Protein AF-A0A8H3BJ25-F1 (afdb_monomer)

InterPro domains:
  IPR051927 Zinc Chaperone and cDPG Synthetase [PTHR43603] (1-115)

Solvent-accessible surface area (backbone atoms only — not comparable to full-atom values): 9591 Å² total; per-residue (Å²): 71,80,51,74,58,92,91,46,74,48,78,50,86,65,81,78,57,63,76,81,47,67,69,76,74,41,73,86,60,40,63,70,57,50,52,54,56,60,68,67,38,51,83,95,69,29,54,75,76,82,86,86,84,88,85,78,60,73,101,53,80,70,56,65,76,58,52,51,60,54,54,59,70,75,50,73,49,75,67,56,44,53,53,51,49,55,53,74,70,36,85,88,47,58,72,67,62,38,48,56,51,48,53,68,72,63,67,83,82,68,78,80,79,76,42,90,91,65,57,57,76,87,63,73,76,63,100,66,93,65,92,74,94,74,85,82,79,88,87,84,134

Secondary structure (DSSP, 8-state):
-EEEETTEEEE-PPPPPGGGS-GGGSGGG-HHHHHHHHHT--GGGTT----------SSS---HHHHHHHHGGGSPPHHHHHHHHHHHT-TTS-HHHHHHHHHHHT--SSPPP--TTS--GGGSSSS--S----PPP----

Sequence (141 aa):
EWSQAGVMFTLSGGQNWFISQPEEMWADGDVEVVKAIKRDFVGEWGDRRQEIVFIGGGEAAMSQSKVEKLLDTALLNDKEWAQWQKIMKSEKYDDDEKEDKLLDLFKDGFEDWIDPLNPPEALMDVDTLHHGHTHSEGGRH

Mean predicted aligned error: 10.87 Å

pLDDT: mean 82.2, std 18.5, range [26.03, 97.12]

Foldseek 3Di:
DWDDDDPDTDDDDDDPACVVDDLCPPPVPPPVRSVVQQVCFDPPPGNPDDDDDDDDDDPHDDDPVVVVVVVVVVDDDPVRVVVLCVLVPDPVDDPVRSVVVNCVSCVPVDDPDADPVHGDPVPPPDPPPDDDDDDDDDDDD

Structure (mmCIF, N/CA/C/O backbone):
data_AF-A0A8H3BJ25-F1
#
_entry.id   AF-A0A8H3BJ25-F1
#
loop_
_atom_site.group_PDB
_atom_site.id
_atom_site.type_symbol
_atom_site.label_atom_id
_atom_site.label_alt_id
_atom_site.label_comp_id
_atom_site.label_asym_id
_atom_site.label_entity_id
_atom_site.label_seq_id
_atom_site.pdbx_PDB_ins_code
_atom_site.Cartn_x
_atom_site.Cartn_y
_atom_site.Cartn_z
_atom_site.occupancy
_atom_site.B_iso_or_equiv
_atom_site.auth_seq_id
_atom_site.auth_comp_id
_atom_site.auth_asym_id
_atom_site.auth_atom_id
_atom_site.pdbx_PDB_model_num
ATOM 1 N N . GLU A 1 1 ? 5.858 -4.448 8.580 1.00 84.19 1 GLU A N 1
ATOM 2 C CA . GLU A 1 1 ? 4.548 -4.686 9.213 1.00 84.19 1 GLU A CA 1
ATOM 3 C C . GLU A 1 1 ? 4.215 -3.530 10.145 1.00 84.19 1 GLU A C 1
ATOM 5 O O . GLU A 1 1 ? 5.118 -2.992 10.779 1.00 84.19 1 GLU A O 1
ATOM 10 N N . TRP A 1 2 ? 2.944 -3.146 10.225 1.00 88.50 2 TRP A N 1
ATOM 11 C CA . TRP A 1 2 ? 2.451 -2.191 11.215 1.00 88.50 2 TRP A CA 1
ATOM 12 C C . TRP A 1 2 ? 1.456 -2.896 12.136 1.00 88.50 2 TRP A C 1
ATOM 14 O O . TRP A 1 2 ? 0.530 -3.552 11.665 1.00 88.50 2 TRP A O 1
ATOM 24 N N . SER A 1 3 ? 1.644 -2.739 13.445 1.00 89.25 3 SER A N 1
ATOM 25 C CA . SER A 1 3 ? 0.695 -3.178 14.463 1.00 89.25 3 SER A CA 1
ATOM 26 C C . SER A 1 3 ? 0.580 -2.122 15.560 1.00 89.25 3 SER A C 1
ATOM 28 O O . SER A 1 3 ? 1.585 -1.595 16.044 1.00 89.25 3 SER A O 1
ATOM 30 N N . GLN A 1 4 ? -0.648 -1.790 15.953 1.00 90.44 4 GLN A N 1
ATOM 31 C CA . GLN A 1 4 ? -0.921 -0.810 17.000 1.00 90.44 4 GLN A CA 1
ATOM 32 C C . GLN A 1 4 ? -2.107 -1.246 17.862 1.00 90.44 4 GLN A C 1
ATOM 34 O O . GLN A 1 4 ? -3.171 -1.588 17.350 1.00 90.44 4 GLN A O 1
ATOM 39 N N . ALA A 1 5 ? -1.937 -1.172 19.183 1.00 89.00 5 ALA A N 1
ATOM 40 C CA . ALA A 1 5 ? -2.983 -1.433 20.167 1.00 89.00 5 ALA A CA 1
ATOM 41 C C . ALA A 1 5 ? -2.862 -0.452 21.344 1.00 89.00 5 ALA A C 1
ATOM 43 O O . ALA A 1 5 ? -1.952 -0.541 22.171 1.00 89.00 5 ALA A O 1
ATOM 44 N N . GLY A 1 6 ? -3.793 0.501 21.433 1.00 86.25 6 GLY A N 1
ATOM 45 C CA . GLY A 1 6 ? -3.707 1.584 22.414 1.00 86.25 6 GLY A CA 1
ATOM 46 C C . GLY A 1 6 ? -2.431 2.408 22.213 1.00 86.25 6 GLY A C 1
ATOM 47 O O . GLY A 1 6 ? -2.205 2.933 21.126 1.00 86.25 6 GLY A O 1
ATOM 48 N N . VAL A 1 7 ? -1.604 2.503 23.258 1.00 87.94 7 VAL A N 1
ATOM 49 C CA . VAL A 1 7 ? -0.298 3.192 23.222 1.00 87.94 7 VAL A CA 1
ATOM 50 C C . VAL A 1 7 ? 0.843 2.313 22.702 1.00 87.94 7 VAL A C 1
ATOM 52 O O . VAL A 1 7 ? 1.940 2.813 22.473 1.00 87.94 7 VAL A O 1
ATOM 55 N N . MET A 1 8 ? 0.613 1.007 22.537 1.00 91.06 8 MET A N 1
ATOM 56 C CA . MET A 1 8 ? 1.621 0.095 22.002 1.00 91.06 8 MET A CA 1
ATOM 57 C C . MET A 1 8 ? 1.636 0.224 20.481 1.00 91.06 8 MET A C 1
ATOM 59 O O . MET A 1 8 ? 0.601 0.058 19.834 1.00 91.06 8 MET A O 1
ATOM 63 N N . PHE A 1 9 ? 2.809 0.502 19.925 1.00 92.94 9 PHE A N 1
ATOM 64 C CA . PHE A 1 9 ? 3.034 0.667 18.495 1.00 92.94 9 PHE A CA 1
ATOM 65 C C . PHE A 1 9 ? 4.276 -0.120 18.089 1.00 92.94 9 PHE A C 1
ATOM 67 O O . PHE A 1 9 ? 5.306 -0.076 18.762 1.00 92.94 9 PHE A O 1
ATOM 74 N N . THR A 1 10 ? 4.180 -0.865 16.996 1.00 90.56 10 THR A N 1
ATOM 75 C CA . THR A 1 10 ? 5.305 -1.575 16.397 1.00 90.56 10 THR A CA 1
ATOM 76 C C . THR A 1 10 ? 5.269 -1.361 14.894 1.00 90.56 10 THR A C 1
ATOM 78 O O . THR A 1 10 ? 4.245 -1.583 14.245 1.00 90.56 10 THR A O 1
ATOM 81 N N . LEU A 1 11 ? 6.407 -0.930 14.357 1.00 90.62 11 LEU A N 1
ATOM 82 C CA . LEU A 1 11 ? 6.638 -0.777 12.932 1.00 90.62 11 LEU A CA 1
ATOM 83 C C . LEU A 1 11 ? 7.915 -1.529 12.570 1.00 90.62 11 LEU A C 1
ATOM 85 O O . LEU A 1 11 ? 8.968 -1.309 13.165 1.00 90.62 11 LEU A O 1
ATOM 89 N N . SER A 1 12 ? 7.807 -2.422 11.599 1.00 87.44 12 SER A N 1
ATOM 90 C CA . SER A 1 12 ? 8.930 -3.141 11.007 1.00 87.44 12 SER A CA 1
ATOM 91 C C . SER A 1 12 ? 8.936 -2.938 9.495 1.00 87.44 12 SER A C 1
ATOM 93 O O . SER A 1 12 ? 7.882 -2.762 8.877 1.00 87.44 12 SER A O 1
ATOM 95 N N . GLY A 1 13 ? 10.113 -2.988 8.874 1.00 82.50 13 GLY A N 1
ATOM 96 C CA . GLY A 1 13 ? 10.209 -3.088 7.418 1.00 82.50 13 GLY A CA 1
ATOM 97 C C . GLY A 1 13 ? 9.634 -4.425 6.947 1.00 82.50 13 GLY A C 1
ATOM 98 O O . GLY A 1 13 ? 9.932 -5.466 7.531 1.00 82.50 13 GLY A O 1
ATOM 99 N N . GLY A 1 14 ? 8.763 -4.395 5.937 1.00 80.88 14 GLY A N 1
ATOM 100 C CA . GLY A 1 14 ? 8.381 -5.602 5.200 1.00 80.88 14 GLY A CA 1
ATOM 101 C C . GLY A 1 14 ? 9.451 -5.987 4.175 1.00 80.88 14 GLY A C 1
ATOM 102 O O . GLY A 1 14 ? 10.398 -5.235 3.953 1.00 80.88 14 GLY A O 1
ATOM 103 N N . GLN A 1 15 ? 9.293 -7.146 3.535 1.00 82.94 15 GLN A N 1
ATOM 104 C CA . GLN A 1 15 ? 10.048 -7.445 2.316 1.00 82.94 15 GLN A CA 1
ATOM 105 C C . GLN A 1 15 ? 9.594 -6.516 1.181 1.00 82.94 15 GLN A C 1
ATOM 107 O O . GLN A 1 15 ? 8.449 -6.059 1.169 1.00 82.94 15 GLN A O 1
ATOM 112 N N . ASN A 1 16 ? 10.486 -6.262 0.222 1.00 87.62 16 ASN A N 1
ATOM 113 C CA . ASN A 1 16 ? 10.103 -5.622 -1.034 1.00 87.62 16 ASN A CA 1
ATOM 114 C C . ASN A 1 16 ? 9.027 -6.458 -1.737 1.00 87.62 16 ASN A C 1
ATOM 116 O O . ASN A 1 16 ? 9.026 -7.686 -1.636 1.00 87.62 16 ASN A O 1
ATOM 120 N N . TRP A 1 17 ? 8.150 -5.789 -2.485 1.00 90.94 17 TRP A N 1
ATOM 121 C CA . TRP A 1 17 ? 7.218 -6.465 -3.384 1.00 90.94 17 TRP A CA 1
ATOM 122 C C . TRP A 1 17 ? 7.989 -7.338 -4.376 1.00 90.94 17 TRP A C 1
ATOM 124 O O . TRP A 1 17 ? 8.955 -6.877 -4.985 1.00 90.94 17 TRP A O 1
ATOM 134 N N . PHE A 1 18 ? 7.551 -8.577 -4.579 1.00 93.31 18 PHE A N 1
ATOM 135 C CA . PHE A 1 18 ? 8.185 -9.499 -5.517 1.00 93.31 18 PHE A CA 1
ATOM 136 C C . PHE A 1 18 ? 8.231 -8.898 -6.918 1.00 93.31 18 PHE A C 1
ATOM 138 O O . PHE A 1 18 ? 9.277 -8.924 -7.559 1.00 93.31 18 PHE A O 1
ATOM 145 N N . ILE A 1 19 ? 7.150 -8.253 -7.368 1.00 92.56 19 ILE A N 1
ATOM 146 C CA . ILE A 1 19 ? 7.109 -7.646 -8.705 1.00 92.56 19 ILE A CA 1
ATOM 147 C C . ILE A 1 19 ? 8.112 -6.495 -8.915 1.00 92.56 19 ILE A C 1
ATOM 149 O O . ILE A 1 19 ? 8.318 -6.088 -10.055 1.00 92.56 19 ILE A O 1
ATOM 153 N N . SER A 1 20 ? 8.729 -5.945 -7.859 1.00 89.56 20 SER A N 1
ATOM 154 C CA . SER A 1 20 ? 9.796 -4.940 -8.002 1.00 89.56 20 SER A CA 1
ATOM 155 C C . SER A 1 20 ? 11.199 -5.544 -8.080 1.00 89.56 20 SER A C 1
ATOM 157 O O . SER A 1 20 ? 12.172 -4.801 -8.160 1.00 89.56 20 SER A O 1
ATOM 159 N N . GLN A 1 21 ? 11.325 -6.871 -8.034 1.00 90.75 21 GLN A N 1
ATOM 160 C CA . GLN A 1 21 ? 12.601 -7.579 -8.045 1.00 90.75 21 GLN A CA 1
ATOM 161 C C . GLN A 1 21 ? 12.652 -8.585 -9.207 1.00 90.75 21 GLN A C 1
ATOM 163 O O . GLN A 1 21 ? 11.625 -9.185 -9.532 1.00 90.75 21 GLN A O 1
ATOM 168 N N . PRO A 1 22 ? 13.833 -8.836 -9.800 1.00 89.94 22 PRO A N 1
ATOM 169 C CA . PRO A 1 22 ? 14.046 -9.958 -10.712 1.00 89.94 22 PRO A CA 1
ATOM 170 C C . PRO A 1 22 ? 13.588 -11.290 -10.098 1.00 89.94 22 PRO A C 1
ATOM 172 O O . PRO A 1 22 ? 13.856 -11.559 -8.925 1.00 89.94 22 PRO A O 1
ATOM 175 N N . GLU A 1 23 ? 12.913 -12.127 -10.890 1.00 89.44 23 GLU A N 1
ATOM 176 C CA . GLU A 1 23 ? 12.336 -13.406 -10.442 1.00 89.44 23 GLU A CA 1
ATOM 177 C C . GLU A 1 23 ? 13.403 -14.387 -9.932 1.00 89.44 23 GLU A C 1
ATOM 179 O O . GLU A 1 23 ? 13.131 -15.211 -9.063 1.00 89.44 23 GLU A O 1
ATOM 184 N N . GLU A 1 24 ? 14.642 -14.260 -10.405 1.00 88.94 24 GLU A N 1
ATOM 185 C CA . GLU A 1 24 ? 15.787 -15.059 -9.960 1.00 88.94 24 GLU A CA 1
ATOM 186 C C . GLU A 1 24 ? 16.136 -14.819 -8.485 1.00 88.94 24 GLU A C 1
ATOM 188 O O . GLU A 1 24 ? 16.768 -15.666 -7.858 1.00 88.94 24 GLU A O 1
ATOM 193 N N . MET A 1 25 ? 15.729 -13.674 -7.927 1.00 88.81 25 MET A N 1
ATOM 194 C CA . MET A 1 25 ? 15.908 -13.351 -6.510 1.00 88.81 25 MET A CA 1
ATOM 195 C C . MET A 1 25 ? 14.751 -13.854 -5.637 1.00 88.81 25 MET A C 1
ATOM 197 O O . MET A 1 25 ? 14.766 -13.660 -4.421 1.00 88.81 25 MET A O 1
ATOM 201 N N . TRP A 1 26 ? 13.727 -14.478 -6.224 1.00 92.06 26 TRP A N 1
ATOM 202 C CA . TRP A 1 26 ? 12.561 -14.946 -5.483 1.00 92.06 26 TRP A CA 1
ATOM 203 C C . TRP A 1 26 ? 12.792 -16.363 -4.963 1.00 92.06 26 TRP A C 1
ATOM 205 O O . TRP A 1 26 ? 13.100 -17.272 -5.731 1.00 92.06 26 TRP A O 1
ATOM 215 N N . ALA A 1 27 ? 12.573 -16.559 -3.660 1.00 88.38 27 ALA A N 1
ATOM 216 C CA . ALA A 1 27 ? 12.536 -17.876 -3.014 1.00 88.38 27 ALA A CA 1
ATOM 217 C C . ALA A 1 27 ? 13.720 -18.802 -3.373 1.00 88.38 27 ALA A C 1
ATOM 219 O O . ALA A 1 27 ? 13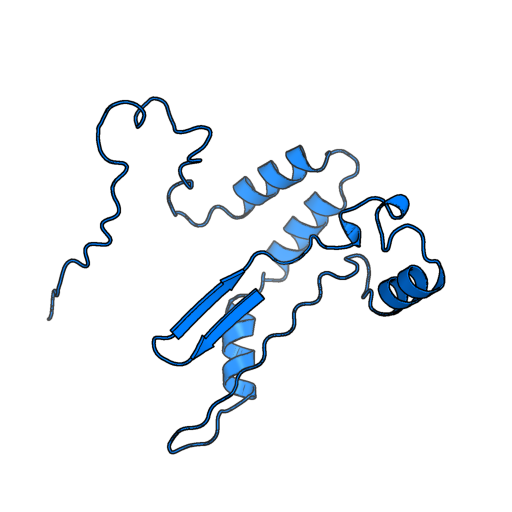.535 -20.009 -3.515 1.00 88.38 27 ALA A O 1
ATOM 220 N N . ASP A 1 28 ? 14.913 -18.229 -3.575 1.00 87.75 28 ASP A N 1
ATOM 221 C CA . ASP A 1 28 ? 16.136 -18.936 -3.978 1.00 87.75 28 ASP A CA 1
ATOM 222 C C . ASP A 1 28 ? 15.959 -19.858 -5.208 1.00 87.75 28 ASP A C 1
ATOM 224 O O . ASP A 1 28 ? 16.641 -20.875 -5.352 1.00 87.75 28 ASP A O 1
ATOM 228 N N . GLY A 1 29 ? 15.029 -19.513 -6.107 1.00 83.88 29 GLY A N 1
ATOM 229 C CA . GLY A 1 29 ? 14.727 -20.280 -7.318 1.00 83.88 29 GLY A CA 1
ATOM 230 C C . GLY A 1 29 ? 13.802 -21.489 -7.120 1.00 83.88 29 GLY A C 1
ATOM 231 O O . GLY A 1 29 ? 13.674 -22.302 -8.040 1.00 83.88 29 GLY A O 1
ATOM 232 N N . ASP A 1 30 ? 13.144 -21.637 -5.963 1.00 92.38 30 ASP A N 1
ATOM 233 C CA . ASP A 1 30 ? 12.141 -22.689 -5.757 1.00 92.38 30 ASP A CA 1
ATOM 234 C C . ASP A 1 30 ? 10.898 -22.446 -6.630 1.00 92.38 30 ASP A C 1
ATOM 236 O O . ASP A 1 30 ? 10.075 -21.559 -6.386 1.00 92.38 30 ASP A O 1
ATOM 240 N N . VAL A 1 31 ? 10.745 -23.288 -7.653 1.00 92.12 31 VAL A N 1
ATOM 241 C CA . VAL A 1 31 ? 9.686 -23.188 -8.664 1.00 92.12 31 VAL A CA 1
ATOM 242 C C . VAL A 1 31 ? 8.280 -23.286 -8.064 1.00 92.12 31 VAL A C 1
ATOM 244 O O . VAL A 1 31 ? 7.371 -22.596 -8.532 1.00 92.12 31 VAL A O 1
ATOM 247 N N . GLU A 1 32 ? 8.067 -24.117 -7.041 1.00 93.62 32 GLU A N 1
ATOM 248 C CA . GLU A 1 32 ? 6.733 -24.277 -6.449 1.00 93.62 32 GLU A CA 1
ATOM 249 C C . GLU A 1 32 ? 6.364 -23.063 -5.591 1.00 93.62 32 GLU A C 1
ATOM 251 O O . GLU A 1 32 ? 5.213 -22.615 -5.621 1.00 93.62 32 GLU A O 1
ATOM 256 N N . VAL A 1 33 ? 7.341 -22.467 -4.899 1.00 92.81 33 VAL A N 1
ATOM 257 C CA . VAL A 1 33 ? 7.137 -21.223 -4.142 1.00 92.81 33 VAL A CA 1
ATOM 258 C C . VAL A 1 33 ? 6.896 -20.045 -5.086 1.00 92.81 33 VAL A C 1
ATOM 260 O O . VAL A 1 33 ? 5.933 -19.303 -4.897 1.00 92.81 33 VAL A O 1
ATOM 263 N N . VAL A 1 34 ? 7.686 -19.909 -6.155 1.00 93.12 34 VAL A N 1
ATOM 264 C CA . VAL A 1 34 ? 7.489 -18.870 -7.183 1.00 93.12 34 VAL A CA 1
ATOM 265 C C . VAL A 1 34 ? 6.104 -18.981 -7.824 1.00 93.12 34 VAL A C 1
ATOM 267 O O . VAL A 1 34 ? 5.414 -17.980 -8.030 1.00 93.12 34 VAL A O 1
ATOM 270 N N . LYS A 1 35 ? 5.645 -20.205 -8.097 1.00 93.94 35 LYS A N 1
ATOM 271 C CA . LYS A 1 35 ? 4.298 -20.448 -8.622 1.00 93.94 35 LYS A CA 1
ATOM 272 C C . LYS A 1 35 ? 3.206 -20.058 -7.624 1.00 93.94 35 LYS A C 1
ATOM 274 O O . LYS A 1 35 ? 2.178 -19.528 -8.045 1.00 93.94 35 LYS A O 1
ATOM 279 N N . ALA A 1 36 ? 3.412 -20.303 -6.330 1.00 93.25 36 ALA A N 1
ATOM 280 C CA . ALA A 1 36 ? 2.490 -19.868 -5.284 1.00 93.25 36 ALA A CA 1
ATOM 281 C C . ALA A 1 36 ? 2.433 -18.335 -5.181 1.00 93.25 36 ALA A C 1
ATOM 283 O O . ALA A 1 36 ? 1.336 -17.786 -5.180 1.00 93.25 36 ALA A O 1
ATOM 284 N N . ILE A 1 37 ? 3.586 -17.656 -5.209 1.00 92.88 37 ILE A N 1
ATOM 285 C CA . ILE A 1 37 ? 3.690 -16.187 -5.230 1.00 92.88 37 ILE A CA 1
ATOM 286 C C . ILE A 1 37 ? 2.897 -15.613 -6.412 1.00 92.88 37 ILE A C 1
ATOM 288 O O . ILE A 1 37 ? 2.009 -14.784 -6.231 1.00 92.88 37 ILE A O 1
ATOM 292 N N . LYS A 1 38 ? 3.146 -16.116 -7.627 1.00 93.00 38 LYS A N 1
ATOM 293 C CA . LYS A 1 38 ? 2.460 -15.660 -8.849 1.00 93.00 38 LYS A CA 1
ATOM 294 C C . LYS A 1 38 ? 0.951 -15.885 -8.828 1.00 93.00 38 LYS A C 1
ATOM 296 O O . LYS A 1 38 ? 0.226 -15.168 -9.511 1.00 93.00 38 LYS A O 1
ATOM 301 N N . ARG A 1 39 ? 0.461 -16.879 -8.082 1.00 93.69 39 ARG A N 1
ATOM 302 C CA . ARG A 1 39 ? -0.980 -17.132 -7.945 1.00 93.69 39 ARG A CA 1
ATOM 303 C C . ARG A 1 39 ? -1.687 -16.024 -7.164 1.00 93.69 39 ARG A C 1
ATOM 305 O O . ARG A 1 39 ? -2.869 -15.795 -7.403 1.00 93.69 39 ARG A O 1
ATOM 312 N N . ASP A 1 40 ? -0.971 -15.349 -6.272 1.00 90.69 40 ASP A N 1
ATOM 313 C CA . ASP A 1 40 ? -1.519 -14.287 -5.429 1.00 90.69 40 ASP A CA 1
ATOM 314 C C . ASP A 1 40 ? -1.411 -12.897 -6.086 1.00 90.69 40 ASP A C 1
ATOM 316 O O . ASP A 1 40 ? -1.935 -11.917 -5.552 1.00 90.69 40 ASP A O 1
ATOM 320 N N . PHE A 1 41 ? -0.775 -12.803 -7.261 1.00 94.44 41 PHE A N 1
ATOM 321 C CA . PHE A 1 41 ? -0.691 -11.565 -8.034 1.00 94.44 41 PHE A CA 1
ATOM 322 C C . PHE A 1 41 ? -2.068 -11.169 -8.573 1.00 94.44 41 PHE A C 1
ATOM 324 O O . PHE A 1 41 ? -2.825 -11.998 -9.084 1.00 94.44 41 PHE A O 1
ATOM 331 N N . VAL A 1 42 ? -2.370 -9.871 -8.519 1.00 90.75 42 VAL A N 1
ATOM 332 C CA . VAL A 1 42 ? -3.637 -9.319 -9.004 1.00 90.75 42 VAL A CA 1
ATOM 333 C C . VAL A 1 42 ? -3.377 -8.224 -10.032 1.00 90.75 42 VAL A C 1
ATOM 335 O O . VAL A 1 42 ? -2.743 -7.207 -9.753 1.00 90.75 42 VAL A O 1
ATOM 338 N N . GLY A 1 43 ? -3.933 -8.410 -11.231 1.00 89.25 43 GLY A N 1
ATOM 339 C CA . GLY A 1 43 ? -3.830 -7.437 -12.315 1.00 89.25 43 GLY A CA 1
ATOM 340 C C . GLY A 1 43 ? -2.386 -7.178 -12.753 1.00 89.25 43 GLY A C 1
ATOM 341 O O . GLY A 1 43 ? -1.518 -8.039 -12.652 1.00 89.25 43 GLY A O 1
ATOM 342 N N . GLU A 1 44 ? -2.138 -5.978 -13.270 1.00 91.00 44 GLU A N 1
ATOM 343 C CA . GLU A 1 44 ? -0.834 -5.579 -13.821 1.00 91.00 44 GLU A CA 1
ATOM 344 C C . GLU A 1 44 ? 0.185 -5.145 -12.751 1.00 91.00 44 GLU A C 1
ATOM 346 O O . GLU A 1 44 ? 1.371 -5.021 -13.040 1.00 91.00 44 GLU A O 1
ATOM 351 N N . TRP A 1 45 ? -0.260 -4.935 -11.508 1.00 91.88 45 TRP A N 1
ATOM 352 C CA . TRP A 1 45 ? 0.576 -4.393 -10.432 1.00 91.88 45 TRP A CA 1
ATOM 353 C C . TRP A 1 45 ? 1.085 -5.452 -9.449 1.00 91.88 45 TRP A C 1
ATOM 355 O O . TRP A 1 45 ? 1.734 -5.086 -8.469 1.00 91.88 45 TRP A O 1
ATOM 365 N N . GLY A 1 46 ? 0.860 -6.736 -9.742 1.00 93.94 46 GLY A N 1
ATOM 366 C CA . GLY A 1 46 ? 1.484 -7.865 -9.055 1.00 93.94 46 GLY A CA 1
ATOM 367 C C . GLY A 1 46 ? 0.967 -8.094 -7.644 1.00 93.94 46 GLY A C 1
ATOM 368 O O . GLY A 1 46 ? -0.240 -8.153 -7.414 1.00 93.94 46 GLY A O 1
ATOM 369 N N . ASP A 1 47 ? 1.893 -8.244 -6.704 1.00 93.69 47 ASP A N 1
ATOM 370 C CA . ASP A 1 47 ? 1.638 -8.559 -5.301 1.00 93.69 47 ASP A CA 1
ATOM 371 C C . ASP A 1 47 ? 1.352 -7.342 -4.420 1.00 93.69 47 ASP A C 1
ATOM 373 O O . ASP A 1 47 ? 1.156 -7.511 -3.226 1.00 93.69 47 ASP A O 1
ATOM 377 N N . ARG A 1 48 ? 1.225 -6.133 -4.982 1.00 91.81 48 ARG A N 1
ATOM 378 C CA . ARG A 1 48 ? 1.007 -4.870 -4.243 1.00 91.81 48 ARG A CA 1
ATOM 379 C C . ARG A 1 48 ? -0.340 -4.763 -3.490 1.00 91.81 48 ARG A C 1
ATOM 381 O O . ARG A 1 48 ? -0.734 -3.666 -3.092 1.00 91.81 48 ARG A O 1
ATOM 388 N N . ARG A 1 49 ? -1.073 -5.868 -3.292 1.00 90.31 49 ARG A N 1
ATOM 389 C CA . ARG A 1 49 ? -2.294 -5.916 -2.469 1.00 90.31 49 ARG A CA 1
ATOM 390 C C . ARG A 1 49 ? -1.908 -5.821 -0.995 1.00 90.31 49 ARG A C 1
ATOM 392 O O . ARG A 1 49 ? -1.158 -6.650 -0.493 1.00 90.31 49 ARG A O 1
ATOM 399 N N . GLN A 1 50 ? -2.484 -4.855 -0.291 1.00 87.69 50 GLN A N 1
ATOM 400 C CA . GLN A 1 50 ? -2.338 -4.717 1.156 1.00 87.69 50 GLN A CA 1
ATOM 401 C C . GLN A 1 50 ? -3.611 -5.180 1.865 1.00 87.69 50 GLN A C 1
ATOM 403 O O . GLN A 1 50 ? -4.717 -4.981 1.362 1.00 87.69 50 GLN A O 1
ATOM 408 N N . GLU A 1 51 ? -3.454 -5.777 3.043 1.00 89.31 51 GLU A N 1
ATOM 409 C CA . GLU A 1 51 ? -4.562 -6.146 3.922 1.00 89.31 51 GLU A CA 1
ATOM 410 C C . GLU A 1 51 ? -4.408 -5.435 5.261 1.00 89.31 51 GLU A C 1
ATOM 412 O O . GLU A 1 51 ? -3.359 -5.508 5.898 1.00 89.31 51 GLU A O 1
ATOM 417 N N . ILE A 1 52 ? -5.465 -4.744 5.688 1.00 89.94 52 ILE A N 1
ATOM 418 C CA . ILE A 1 52 ? -5.514 -4.050 6.974 1.00 89.94 52 ILE A CA 1
ATOM 419 C C . ILE A 1 52 ? -6.615 -4.696 7.803 1.00 89.94 52 ILE A C 1
ATOM 421 O O . ILE A 1 52 ? -7.773 -4.752 7.386 1.00 89.94 52 ILE A O 1
ATOM 425 N N . VAL A 1 53 ? -6.255 -5.175 8.992 1.00 90.94 53 VAL A N 1
ATOM 426 C CA . VAL A 1 53 ? -7.192 -5.813 9.916 1.00 90.94 53 VAL A CA 1
ATOM 427 C C . VAL A 1 53 ? -7.421 -4.892 11.103 1.00 90.94 53 VAL A C 1
ATOM 429 O O . VAL A 1 53 ? -6.504 -4.595 11.865 1.00 90.94 53 VAL A O 1
ATOM 432 N N . PHE A 1 54 ? -8.668 -4.470 11.289 1.00 89.81 54 PHE A N 1
ATOM 433 C CA . PHE A 1 54 ? -9.082 -3.738 12.478 1.00 89.81 54 PHE A CA 1
ATOM 434 C C . PHE A 1 54 ? -9.668 -4.717 13.492 1.00 89.81 54 PHE A C 1
ATOM 436 O O . PHE A 1 54 ? -10.628 -5.432 13.200 1.00 89.81 54 PHE A O 1
ATOM 443 N N . ILE A 1 55 ? -9.099 -4.740 14.696 1.00 86.75 55 ILE A N 1
ATOM 444 C CA . ILE A 1 55 ? -9.568 -5.578 15.801 1.00 86.75 55 ILE A CA 1
ATOM 445 C C . ILE A 1 55 ? -9.945 -4.661 16.956 1.00 86.75 55 ILE A C 1
ATOM 447 O O . ILE A 1 55 ? -9.119 -3.905 17.462 1.00 86.75 55 ILE A O 1
ATOM 451 N N . GLY A 1 56 ? -11.204 -4.724 17.375 1.00 81.50 56 GLY A N 1
ATOM 452 C CA . GLY A 1 56 ? -11.709 -3.915 18.474 1.00 81.50 56 GLY A CA 1
ATOM 453 C C . GLY A 1 56 ? -13.223 -3.746 18.441 1.00 81.50 56 GLY A C 1
ATOM 454 O O . GLY A 1 56 ? -13.897 -4.066 17.463 1.00 81.50 56 GLY A O 1
ATOM 455 N N . GLY A 1 57 ? -13.753 -3.239 19.545 1.00 68.38 57 GLY A N 1
ATOM 456 C CA . GLY A 1 57 ? -15.170 -2.975 19.758 1.00 68.38 57 GLY A CA 1
ATOM 457 C C . GLY A 1 57 ? -15.345 -2.541 21.204 1.00 68.38 57 GLY A C 1
ATOM 458 O O . GLY A 1 57 ? -15.039 -3.308 22.113 1.00 68.38 57 GLY A O 1
ATOM 459 N N . GLY A 1 58 ? -15.722 -1.280 21.408 1.00 74.69 58 GLY A N 1
ATOM 460 C CA . GLY A 1 58 ? -16.017 -0.749 22.736 1.00 74.69 58 GLY A CA 1
ATOM 461 C C . GLY A 1 58 ? -17.451 -1.091 23.134 1.00 74.69 58 GLY A C 1
ATOM 462 O O . GLY A 1 58 ? -17.932 -2.197 22.908 1.00 74.69 58 GLY A O 1
ATOM 463 N N . GLU A 1 59 ? -18.172 -0.106 23.661 1.00 82.62 59 GLU A N 1
ATOM 464 C CA . GLU A 1 59 ? -19.601 -0.242 23.985 1.00 82.62 59 GLU A CA 1
ATOM 465 C C . GLU A 1 59 ? -20.480 -0.541 22.756 1.00 82.62 59 GLU A C 1
ATOM 467 O O . GLU A 1 59 ? -21.555 -1.123 22.883 1.00 82.62 59 GLU A O 1
ATOM 472 N N . ALA A 1 60 ? -20.016 -0.171 21.558 1.00 83.62 60 ALA A N 1
ATOM 473 C CA . ALA A 1 60 ? -20.677 -0.452 20.292 1.00 83.62 60 ALA A CA 1
ATOM 474 C C . ALA A 1 60 ? -19.770 -1.250 19.348 1.00 83.62 60 ALA A C 1
ATOM 476 O O . ALA A 1 60 ? -18.548 -1.077 19.324 1.00 83.62 60 ALA A O 1
ATOM 477 N N . ALA A 1 61 ? -20.401 -2.091 18.526 1.00 87.56 61 ALA A N 1
ATOM 478 C CA . ALA A 1 61 ? -19.724 -2.823 17.469 1.00 87.56 61 ALA A CA 1
ATOM 479 C C . ALA A 1 61 ? -19.137 -1.865 16.420 1.00 87.56 61 ALA A C 1
ATOM 481 O O . ALA A 1 61 ? -19.770 -0.882 16.019 1.00 87.56 61 ALA A O 1
ATOM 482 N N . MET A 1 62 ? -17.929 -2.180 15.954 1.00 89.88 62 MET A N 1
ATOM 483 C CA . MET A 1 62 ? -17.282 -1.448 14.873 1.00 89.88 62 MET A CA 1
ATOM 484 C C . MET A 1 62 ? -18.079 -1.595 13.571 1.00 89.88 62 MET A C 1
ATOM 486 O O . MET A 1 62 ? -18.531 -2.680 13.212 1.00 89.88 62 MET A O 1
ATOM 490 N N . SER A 1 63 ? -18.244 -0.486 12.849 1.00 92.56 63 SER A N 1
ATOM 491 C CA . SER A 1 63 ? -18.988 -0.450 11.590 1.00 92.56 63 SER A CA 1
ATOM 492 C C . SER A 1 63 ? -18.030 -0.531 10.410 1.00 92.56 63 SER A C 1
ATOM 494 O O . SER A 1 63 ? -17.466 0.491 10.019 1.00 92.56 63 SER A O 1
ATOM 496 N N . GLN A 1 64 ? -17.917 -1.709 9.796 1.00 92.94 64 GLN A N 1
ATOM 497 C CA . GLN A 1 64 ? -17.096 -1.933 8.600 1.00 92.94 64 GLN A CA 1
ATOM 498 C C . GLN A 1 64 ? -17.348 -0.873 7.514 1.00 92.94 64 GLN A C 1
ATOM 500 O O . GLN A 1 64 ? -16.419 -0.204 7.083 1.00 92.94 64 GLN A O 1
ATOM 505 N N . SER A 1 65 ? -18.613 -0.601 7.184 1.00 94.94 65 SER A N 1
ATOM 506 C CA . SER A 1 65 ? -18.980 0.374 6.144 1.00 94.94 65 SER A CA 1
ATOM 507 C C . SER A 1 65 ? -18.540 1.816 6.422 1.00 94.94 65 SER A C 1
ATOM 509 O O . SER A 1 65 ? -18.456 2.623 5.501 1.00 94.94 65 SER A O 1
ATOM 511 N N . LYS A 1 66 ? -18.305 2.184 7.689 1.00 94.25 66 LYS A N 1
ATOM 512 C CA . LYS A 1 66 ? -17.780 3.511 8.044 1.00 94.25 66 LYS A CA 1
ATOM 513 C C . LYS A 1 66 ? -16.264 3.548 7.909 1.00 94.25 66 LYS A C 1
ATOM 515 O O . LYS A 1 66 ? -15.740 4.565 7.477 1.00 94.25 66 LYS A O 1
ATOM 520 N N . VAL A 1 67 ? -15.595 2.455 8.278 1.00 93.56 67 VAL A N 1
ATOM 521 C CA . VAL A 1 67 ? -14.146 2.300 8.111 1.00 93.56 67 VAL A CA 1
ATOM 522 C C . VAL A 1 67 ? -13.795 2.319 6.627 1.00 93.56 67 VAL A C 1
ATOM 524 O O . VAL A 1 67 ? -12.963 3.122 6.229 1.00 93.56 67 VAL A O 1
ATOM 527 N N . GLU A 1 68 ? -14.496 1.531 5.809 1.00 95.00 68 GLU A N 1
ATOM 528 C CA . GLU A 1 68 ? -14.324 1.504 4.348 1.00 95.00 68 GLU A CA 1
ATOM 529 C C . GLU A 1 68 ? -14.481 2.901 3.747 1.00 95.00 68 GLU A C 1
ATOM 531 O O . GLU A 1 68 ? -13.553 3.405 3.132 1.00 95.00 68 GLU A O 1
ATOM 536 N N . LYS A 1 69 ? -15.588 3.595 4.045 1.00 96.31 69 LYS A N 1
ATOM 537 C CA . LYS A 1 69 ? -15.816 4.961 3.545 1.00 96.31 69 LYS A CA 1
ATOM 538 C C . LYS A 1 69 ? -14.736 5.958 3.945 1.00 96.31 69 LYS A C 1
ATOM 540 O O . LYS A 1 69 ? -14.524 6.921 3.221 1.00 96.31 69 LYS A O 1
ATOM 545 N N . LEU A 1 70 ? -14.126 5.791 5.118 1.00 96.12 70 LEU A N 1
ATOM 546 C CA . LEU A 1 70 ? -13.040 6.663 5.554 1.00 96.12 70 LEU A CA 1
ATOM 547 C C . LEU A 1 70 ? -11.744 6.320 4.814 1.00 96.12 70 LEU A C 1
ATOM 549 O O . LEU A 1 70 ? -11.060 7.229 4.355 1.00 96.12 70 LEU A O 1
ATOM 553 N N . LEU A 1 71 ? -11.434 5.034 4.647 1.00 95.44 71 LEU A N 1
ATOM 554 C CA . LEU A 1 71 ? -10.271 4.586 3.879 1.00 95.44 71 LEU A CA 1
ATOM 555 C C . LEU A 1 71 ? -10.378 4.960 2.396 1.00 95.44 71 LEU A C 1
ATOM 557 O O . LEU A 1 71 ? -9.373 5.350 1.813 1.00 95.44 71 LEU A O 1
ATOM 561 N N . ASP A 1 72 ? -11.581 4.952 1.819 1.00 94.75 72 ASP A N 1
ATOM 562 C CA . ASP A 1 72 ? -11.826 5.403 0.443 1.00 94.75 72 ASP A CA 1
ATOM 563 C C . ASP A 1 72 ? -11.375 6.858 0.222 1.00 94.75 72 ASP A C 1
ATOM 565 O O . ASP A 1 72 ? -10.967 7.216 -0.878 1.00 94.75 72 ASP A O 1
ATOM 569 N N . THR A 1 73 ? -11.395 7.702 1.264 1.00 94.44 73 THR A N 1
ATOM 570 C CA . THR A 1 73 ? -10.911 9.094 1.167 1.00 94.44 73 THR A CA 1
ATOM 571 C C . THR A 1 73 ? -9.392 9.221 1.098 1.00 94.44 73 THR A C 1
ATOM 573 O O . THR A 1 73 ? -8.895 10.279 0.724 1.00 94.44 73 THR A O 1
ATOM 576 N N . ALA A 1 74 ? -8.663 8.162 1.455 1.00 93.12 74 ALA A N 1
ATOM 577 C CA . ALA A 1 74 ? -7.209 8.098 1.358 1.00 93.12 74 ALA A CA 1
ATOM 578 C C . ALA A 1 74 ? -6.735 7.485 0.028 1.00 93.12 74 ALA A C 1
ATOM 580 O O . ALA A 1 74 ? -5.532 7.399 -0.213 1.00 93.12 74 ALA A O 1
ATOM 581 N N . LEU A 1 75 ? -7.660 7.036 -0.827 1.00 93.81 75 LEU A N 1
ATOM 582 C CA . LEU A 1 75 ? -7.334 6.534 -2.155 1.00 93.81 75 LEU A CA 1
ATOM 583 C C . LEU A 1 75 ? -7.171 7.688 -3.143 1.00 93.81 75 LEU A C 1
ATOM 585 O O . LEU A 1 75 ? -7.822 8.727 -3.034 1.00 93.81 75 LEU A O 1
ATOM 589 N N . LEU A 1 76 ? -6.334 7.460 -4.155 1.00 94.94 76 LEU A N 1
ATOM 590 C CA . LEU A 1 76 ? -6.255 8.345 -5.309 1.00 94.94 76 LEU A CA 1
ATOM 591 C C . LEU A 1 76 ? -7.621 8.425 -5.997 1.00 94.94 76 LEU A C 1
ATOM 593 O O . LEU A 1 76 ? -8.287 7.406 -6.199 1.00 94.94 76 LEU A O 1
ATOM 597 N N . ASN A 1 77 ? -8.014 9.625 -6.416 1.00 95.56 77 ASN A N 1
ATOM 598 C CA . ASN A 1 77 ? -9.177 9.772 -7.287 1.00 95.56 77 ASN A CA 1
ATOM 599 C C . ASN A 1 77 ? -8.868 9.293 -8.719 1.00 95.56 77 ASN A C 1
ATOM 601 O O . ASN A 1 77 ? -7.714 9.098 -9.098 1.00 95.56 77 ASN A O 1
ATOM 605 N N . ASP A 1 78 ? -9.900 9.154 -9.556 1.00 96.94 78 ASP A N 1
ATOM 606 C CA . ASP A 1 78 ? -9.761 8.632 -10.927 1.00 96.94 78 ASP A CA 1
ATOM 607 C C . ASP A 1 78 ? -8.727 9.393 -11.775 1.00 96.94 78 ASP A C 1
ATOM 609 O O . ASP A 1 78 ? -8.021 8.805 -12.599 1.00 96.94 78 ASP A O 1
ATOM 613 N N . LYS A 1 79 ? -8.628 10.715 -11.585 1.00 96.62 79 LYS A N 1
ATOM 614 C CA . LYS A 1 79 ? -7.678 11.554 -12.321 1.00 96.62 79 LYS A CA 1
ATOM 615 C C . LYS A 1 79 ? -6.250 11.289 -11.848 1.00 96.62 79 LYS A C 1
ATOM 617 O O . LYS A 1 79 ? -5.371 11.085 -12.683 1.00 96.62 79 LYS A O 1
ATOM 622 N N . GLU A 1 80 ? -6.032 11.280 -10.539 1.00 96.19 80 GLU A N 1
ATOM 623 C CA . GLU A 1 80 ? -4.736 10.976 -9.924 1.00 96.19 80 GLU A CA 1
ATOM 624 C C . GLU A 1 80 ? -4.266 9.567 -10.285 1.00 96.19 80 GLU A C 1
ATOM 626 O O . GLU A 1 80 ? -3.119 9.387 -10.695 1.00 96.19 80 GLU A O 1
ATOM 631 N N . TRP A 1 81 ? -5.170 8.587 -10.238 1.00 95.81 81 TRP A N 1
ATOM 632 C CA . TRP A 1 81 ? -4.898 7.215 -10.652 1.00 95.81 81 TRP A CA 1
ATOM 633 C C . TRP A 1 81 ? -4.454 7.142 -12.116 1.00 95.81 81 TRP A C 1
ATOM 635 O O . TRP A 1 81 ? -3.429 6.534 -12.425 1.00 95.81 81 TRP A O 1
ATOM 645 N N . ALA A 1 82 ? -5.152 7.829 -13.026 1.00 97.00 82 ALA A N 1
ATOM 646 C CA . ALA A 1 82 ? -4.764 7.876 -14.434 1.00 97.00 82 ALA A CA 1
ATOM 647 C C . ALA A 1 82 ? -3.391 8.544 -14.654 1.00 97.00 82 ALA A C 1
ATOM 649 O O . ALA A 1 82 ? -2.621 8.113 -15.519 1.00 97.00 82 ALA A O 1
ATOM 650 N N . GLN A 1 83 ? -3.061 9.586 -13.882 1.00 97.12 83 GLN A N 1
ATOM 651 C CA . GLN A 1 83 ? -1.747 10.239 -13.936 1.00 97.12 83 GLN A CA 1
ATOM 652 C C . GLN A 1 83 ? -0.639 9.308 -13.433 1.00 97.12 83 GLN A C 1
ATOM 654 O O . GLN A 1 83 ? 0.375 9.157 -14.118 1.00 97.12 83 GLN A O 1
ATOM 659 N N . TRP A 1 84 ? -0.863 8.637 -12.302 1.00 96.25 84 TRP A N 1
ATOM 660 C CA . TRP A 1 84 ? 0.050 7.639 -11.751 1.00 96.25 84 TRP A CA 1
ATOM 661 C C . TRP A 1 84 ? 0.292 6.496 -12.750 1.00 96.25 84 TRP A C 1
ATOM 663 O O . TRP A 1 84 ? 1.437 6.207 -13.098 1.00 96.25 84 TRP A O 1
ATOM 673 N N . GLN A 1 85 ? -0.773 5.921 -13.326 1.00 96.06 85 GLN A N 1
ATOM 674 C CA . GLN A 1 85 ? -0.662 4.850 -14.324 1.00 96.06 85 GLN A CA 1
ATOM 675 C C . GLN A 1 85 ? 0.120 5.291 -15.565 1.00 96.06 85 GLN A C 1
ATOM 677 O O . GLN A 1 85 ? 0.893 4.510 -16.114 1.00 96.06 85 GLN A O 1
ATOM 682 N N . LYS A 1 86 ? -0.065 6.535 -16.02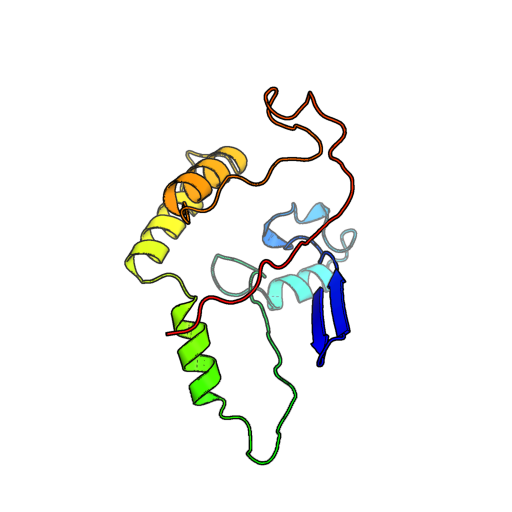3 1.00 96.75 86 LYS A N 1
ATOM 683 C CA . LYS A 1 86 ? 0.667 7.071 -17.177 1.00 96.75 86 LYS A CA 1
ATOM 684 C C . LYS A 1 86 ? 2.175 7.123 -16.926 1.00 96.75 86 LYS A C 1
ATOM 686 O O . LYS A 1 86 ? 2.935 6.846 -17.851 1.00 96.75 86 LYS A O 1
ATOM 691 N N . ILE A 1 87 ? 2.596 7.491 -15.716 1.00 96.31 87 ILE A N 1
ATOM 692 C CA . ILE A 1 87 ? 4.014 7.517 -15.334 1.00 96.31 87 ILE A CA 1
ATOM 693 C C . ILE A 1 87 ? 4.542 6.084 -15.248 1.00 96.31 87 ILE A C 1
ATOM 695 O O . ILE A 1 87 ? 5.511 5.752 -15.927 1.00 96.31 87 ILE A O 1
ATOM 699 N N . MET A 1 88 ? 3.847 5.213 -14.516 1.00 94.12 88 MET A N 1
ATOM 700 C CA . MET A 1 88 ? 4.289 3.835 -14.285 1.00 94.12 88 MET A CA 1
ATOM 701 C C . MET A 1 88 ? 4.356 2.976 -15.554 1.00 94.12 88 MET A C 1
ATOM 703 O O . MET A 1 88 ? 5.230 2.122 -15.664 1.00 94.12 88 MET A O 1
ATOM 707 N N . LYS A 1 89 ? 3.464 3.204 -16.528 1.00 94.44 89 LYS A N 1
ATOM 708 C CA . LYS A 1 89 ? 3.447 2.487 -17.821 1.00 94.44 89 LYS A CA 1
ATOM 709 C C . LYS A 1 89 ? 4.413 3.060 -18.858 1.00 94.44 89 LYS A C 1
ATOM 711 O O . LYS A 1 89 ? 4.493 2.543 -19.969 1.00 94.44 89 LYS A O 1
ATOM 716 N N . SER A 1 90 ? 5.092 4.162 -18.553 1.00 94.56 90 SER A N 1
ATOM 717 C CA . SER A 1 90 ? 6.019 4.782 -19.491 1.00 94.56 90 SER A CA 1
ATOM 718 C C . SER A 1 90 ? 7.307 3.967 -19.581 1.00 94.56 90 SER A C 1
ATOM 720 O O . SER A 1 90 ? 8.078 3.920 -18.632 1.00 94.56 90 SER A O 1
ATOM 722 N N . GLU A 1 91 ? 7.585 3.405 -20.756 1.00 92.81 91 GLU A N 1
ATOM 723 C CA . GLU A 1 91 ? 8.873 2.760 -21.069 1.00 92.81 91 GLU A CA 1
ATOM 724 C C . GLU A 1 91 ? 10.020 3.769 -21.250 1.00 92.81 91 GLU A C 1
ATOM 726 O O . GLU A 1 91 ? 11.170 3.387 -21.429 1.00 92.81 91 GLU A O 1
ATOM 731 N N . LYS A 1 92 ? 9.711 5.073 -21.253 1.00 94.38 92 LYS A N 1
ATOM 732 C CA . LYS A 1 92 ? 10.710 6.134 -21.440 1.00 94.38 92 LYS A CA 1
ATOM 733 C C . LYS A 1 92 ? 11.531 6.426 -20.192 1.00 94.38 92 LYS A C 1
ATOM 735 O O . LYS A 1 92 ? 12.518 7.134 -20.327 1.00 94.38 92 LYS A O 1
ATOM 740 N N . TYR A 1 93 ? 11.050 5.988 -19.033 1.00 93.31 93 TYR A N 1
ATOM 741 C CA . TYR A 1 93 ? 11.628 6.314 -17.740 1.00 93.31 93 TYR A CA 1
ATOM 742 C C . TYR A 1 93 ? 12.126 5.040 -17.078 1.00 93.31 93 TYR A C 1
ATOM 744 O O . TYR A 1 93 ? 11.426 4.018 -17.116 1.00 93.31 93 TYR A O 1
ATOM 752 N N . ASP A 1 94 ? 13.309 5.109 -16.480 1.00 93.06 94 ASP A N 1
ATOM 753 C CA . ASP A 1 94 ? 13.732 4.101 -15.513 1.00 93.06 94 ASP A CA 1
ATOM 754 C C . ASP A 1 94 ? 12.973 4.271 -14.184 1.00 93.06 94 ASP A C 1
ATOM 756 O O . ASP A 1 94 ? 12.029 5.062 -14.081 1.00 93.06 94 ASP A O 1
ATOM 760 N N . ASP A 1 95 ? 13.285 3.432 -13.200 1.00 88.69 95 ASP A N 1
ATOM 761 C CA . ASP A 1 95 ? 12.532 3.412 -11.948 1.00 88.69 95 ASP A CA 1
ATOM 762 C C . ASP A 1 95 ? 12.830 4.634 -11.065 1.00 88.69 95 ASP A C 1
ATOM 764 O O . ASP A 1 95 ? 11.894 5.164 -10.463 1.00 88.69 95 ASP A O 1
ATOM 768 N N . ASP A 1 96 ? 14.058 5.159 -11.102 1.00 91.00 96 ASP A N 1
ATOM 769 C CA . ASP A 1 96 ? 14.454 6.375 -10.379 1.00 91.00 96 ASP A CA 1
ATOM 770 C C . ASP A 1 96 ? 13.752 7.610 -10.986 1.00 91.00 96 ASP A C 1
ATOM 772 O O . ASP A 1 96 ? 13.117 8.402 -10.289 1.00 91.00 96 ASP A O 1
ATOM 776 N N . GLU A 1 97 ? 13.740 7.735 -12.319 1.00 94.69 97 GLU A N 1
ATOM 777 C CA . GLU A 1 97 ? 13.039 8.822 -13.016 1.00 94.69 97 GLU A CA 1
ATOM 778 C C . GLU A 1 97 ? 11.512 8.773 -12.820 1.00 94.69 97 GLU A C 1
ATOM 780 O O . GLU A 1 97 ? 10.830 9.807 -12.893 1.00 94.69 97 GLU A O 1
ATOM 785 N N . LYS A 1 98 ? 10.935 7.577 -12.626 1.00 94.31 98 LYS A N 1
ATOM 786 C CA . LYS A 1 98 ? 9.515 7.433 -12.265 1.00 94.31 98 LYS A CA 1
ATOM 787 C C . LYS A 1 98 ? 9.270 7.915 -10.845 1.00 94.31 98 LYS A C 1
ATOM 789 O O . LYS A 1 98 ? 8.273 8.608 -10.642 1.00 94.31 98 LYS A O 1
ATOM 794 N N . GLU A 1 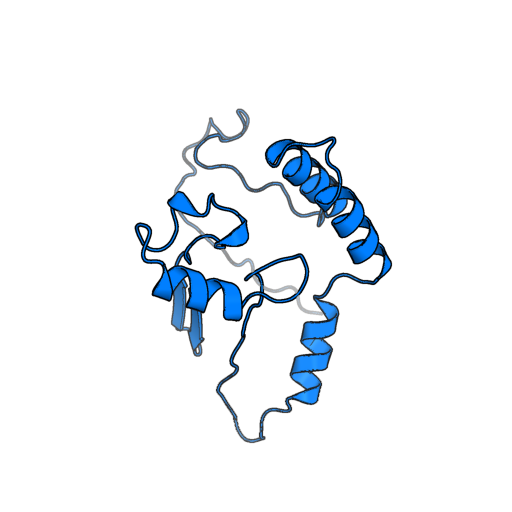99 ? 10.137 7.563 -9.900 1.00 91.94 99 GLU A N 1
ATOM 795 C CA . GLU A 1 99 ? 10.040 7.998 -8.507 1.00 91.94 99 GLU A CA 1
ATOM 796 C C . GLU A 1 99 ? 10.028 9.526 -8.411 1.00 91.94 99 GLU A C 1
ATOM 798 O O . GLU A 1 99 ? 9.052 10.087 -7.910 1.00 91.94 99 GLU A O 1
ATOM 803 N N . ASP A 1 100 ? 11.000 10.203 -9.027 1.00 92.31 100 ASP A N 1
ATOM 804 C CA . ASP A 1 100 ? 11.082 11.671 -9.048 1.00 92.31 100 ASP A CA 1
ATOM 805 C C . ASP A 1 100 ? 9.797 12.322 -9.580 1.00 92.31 100 ASP A C 1
ATOM 807 O O . ASP A 1 100 ? 9.267 13.289 -9.026 1.00 92.31 100 ASP A O 1
ATOM 811 N N . LYS A 1 101 ? 9.238 11.770 -10.663 1.00 95.12 101 LYS A N 1
ATOM 812 C CA . LYS A 1 101 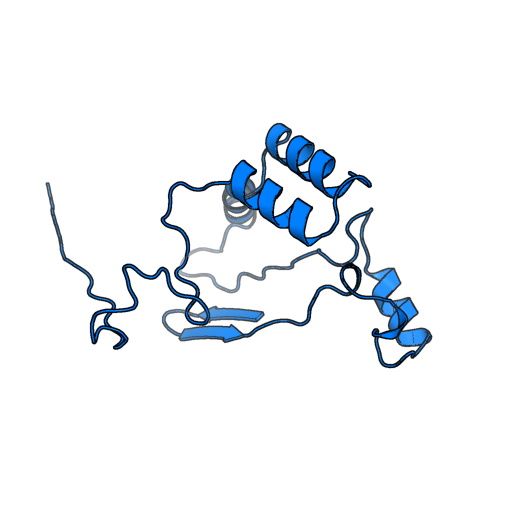? 7.994 12.286 -11.254 1.00 95.12 101 LYS A CA 1
ATOM 813 C C . LYS A 1 101 ? 6.785 12.072 -10.365 1.00 95.12 101 LYS A C 1
ATOM 815 O O . LYS A 1 101 ? 5.867 12.893 -10.401 1.00 95.12 101 LYS A O 1
ATOM 820 N N . LEU A 1 102 ? 6.738 10.957 -9.644 1.00 94.31 102 LEU A N 1
ATOM 821 C CA . LEU A 1 102 ? 5.662 10.672 -8.706 1.00 94.31 102 LEU A CA 1
ATOM 822 C C . LEU A 1 102 ? 5.756 11.586 -7.484 1.00 94.31 102 LEU A C 1
ATOM 824 O O . LEU A 1 102 ? 4.728 12.134 -7.089 1.00 94.31 102 LEU A O 1
ATOM 828 N N . LEU A 1 103 ? 6.962 11.817 -6.958 1.00 91.06 103 LEU A N 1
ATOM 829 C CA . LEU A 1 103 ? 7.209 12.775 -5.879 1.00 91.06 103 LEU A CA 1
ATOM 830 C C . LEU A 1 103 ? 6.757 14.182 -6.280 1.00 91.06 103 LEU A C 1
ATOM 832 O O . LEU A 1 103 ? 6.000 14.816 -5.551 1.00 91.06 103 LEU A O 1
ATOM 836 N N . ASP A 1 104 ? 7.126 14.640 -7.478 1.00 91.75 104 ASP A N 1
ATOM 837 C CA . ASP A 1 104 ? 6.687 15.935 -8.004 1.00 91.75 104 ASP A CA 1
ATOM 838 C C . ASP A 1 104 ? 5.170 16.021 -8.226 1.00 91.75 104 ASP A C 1
ATOM 840 O O . ASP A 1 104 ? 4.564 17.070 -7.987 1.00 91.75 104 ASP A O 1
ATOM 844 N N . LEU A 1 105 ? 4.544 14.938 -8.696 1.00 93.75 105 LEU A N 1
ATOM 845 C CA . LEU A 1 105 ? 3.105 14.889 -8.960 1.00 93.75 105 LEU A CA 1
ATOM 846 C C . LEU A 1 105 ? 2.276 14.938 -7.670 1.00 93.75 105 LEU A C 1
ATOM 848 O O . LEU A 1 105 ? 1.213 15.561 -7.664 1.00 93.75 105 LEU A O 1
ATOM 852 N N . PHE A 1 106 ? 2.750 14.282 -6.610 1.00 91.12 106 PHE A N 1
ATOM 853 C CA . PHE A 1 106 ? 2.034 14.105 -5.346 1.00 91.12 106 PHE A CA 1
ATOM 854 C C . PHE A 1 106 ? 2.625 14.920 -4.189 1.00 91.12 106 PHE A C 1
ATOM 856 O O . PHE A 1 106 ? 2.468 14.529 -3.036 1.00 91.12 106 PHE A O 1
ATOM 863 N N . LYS A 1 107 ? 3.258 16.069 -4.470 1.00 86.38 107 LYS A N 1
ATOM 864 C CA . LYS A 1 107 ? 3.738 16.985 -3.422 1.00 86.38 107 LYS A CA 1
ATOM 865 C C . LYS A 1 107 ? 2.605 17.345 -2.460 1.00 86.38 107 LYS A C 1
ATOM 867 O O . LYS A 1 107 ? 1.635 18.000 -2.844 1.00 86.38 107 LYS A O 1
ATOM 872 N N . ASP A 1 108 ? 2.753 16.928 -1.210 1.00 75.81 108 ASP A N 1
ATOM 873 C CA . ASP A 1 108 ? 1.738 17.007 -0.155 1.00 75.81 108 ASP A CA 1
ATOM 874 C C . ASP A 1 108 ? 1.833 18.297 0.682 1.00 75.81 108 ASP A C 1
ATOM 876 O O . ASP A 1 108 ? 1.040 18.519 1.598 1.00 75.81 108 ASP A O 1
ATOM 880 N N . GLY A 1 109 ? 2.766 19.184 0.324 1.00 78.56 109 GLY A N 1
ATOM 881 C CA . GLY A 1 109 ? 2.982 20.472 0.980 1.00 78.56 109 GLY A CA 1
ATOM 882 C C . GLY A 1 109 ? 3.704 20.371 2.323 1.00 78.56 109 GLY A C 1
ATOM 883 O O . GLY A 1 109 ? 3.900 21.407 2.963 1.00 78.56 109 GLY A O 1
ATOM 884 N N . PHE A 1 110 ? 4.102 19.167 2.741 1.00 79.75 110 PHE A N 1
ATOM 885 C CA . PHE A 1 110 ? 5.058 18.991 3.824 1.00 79.75 110 P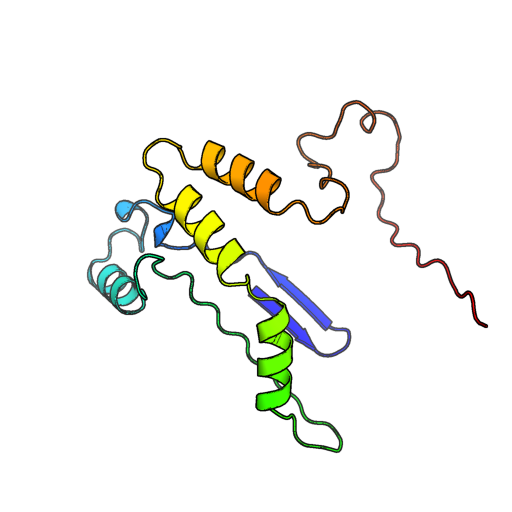HE A CA 1
ATOM 886 C C . PHE A 1 110 ? 6.478 19.278 3.322 1.00 79.75 110 PHE A C 1
ATOM 888 O O . PHE A 1 110 ? 6.745 19.308 2.120 1.00 79.75 110 PHE A O 1
ATOM 895 N N . GLU A 1 111 ? 7.381 19.568 4.257 1.00 76.56 111 GLU A N 1
ATOM 896 C CA . GLU A 1 111 ? 8.798 19.731 3.942 1.00 76.56 111 GLU A CA 1
ATOM 897 C C . GLU A 1 111 ? 9.401 18.377 3.557 1.00 76.56 111 GLU A C 1
ATOM 899 O O . GLU A 1 111 ? 9.019 17.344 4.116 1.00 76.56 111 GLU A O 1
ATOM 904 N N . ASP A 1 112 ? 10.345 18.390 2.612 1.00 74.75 112 ASP A N 1
ATOM 905 C CA . ASP A 1 112 ? 11.071 17.185 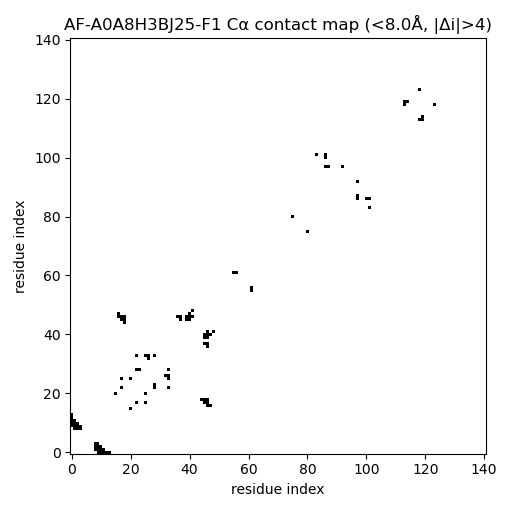2.226 1.00 74.75 112 ASP A CA 1
ATOM 906 C C . ASP A 1 112 ? 11.730 16.566 3.463 1.00 74.75 112 ASP A C 1
ATOM 908 O O . ASP A 1 112 ? 12.332 17.254 4.296 1.00 74.75 112 ASP A O 1
ATOM 912 N N . TRP A 1 113 ? 11.614 15.246 3.591 1.00 73.25 113 TRP A N 1
ATOM 913 C CA . TRP A 1 113 ? 12.271 14.529 4.672 1.00 73.25 113 TRP A CA 1
ATOM 914 C C . TRP A 1 113 ? 13.782 14.711 4.545 1.00 73.25 113 TRP A C 1
ATOM 916 O O . TRP A 1 113 ? 14.366 14.446 3.496 1.00 73.25 113 TRP A O 1
ATOM 926 N N . ILE A 1 114 ? 14.424 15.150 5.629 1.00 73.38 114 ILE A N 1
ATOM 927 C CA . ILE A 1 114 ? 15.881 15.250 5.681 1.00 73.38 114 ILE A CA 1
ATOM 928 C C . ILE A 1 114 ? 16.433 13.833 5.599 1.00 73.38 114 ILE A C 1
ATOM 930 O O . ILE A 1 114 ? 16.238 13.048 6.528 1.00 73.38 114 ILE A O 1
ATOM 934 N N . ASP A 1 115 ? 17.130 13.519 4.511 1.00 70.06 115 ASP A N 1
ATOM 935 C CA . ASP A 1 115 ? 17.872 12.271 4.407 1.00 70.06 115 ASP A CA 1
ATOM 936 C C . ASP A 1 115 ? 19.006 12.291 5.450 1.00 70.06 115 ASP A C 1
ATOM 938 O O . ASP A 1 115 ? 19.941 13.086 5.328 1.00 70.06 115 ASP A O 1
ATOM 942 N N . PRO A 1 116 ? 18.966 11.444 6.496 1.00 67.62 116 PRO A N 1
ATOM 943 C CA . PRO A 1 116 ? 20.013 11.419 7.511 1.00 67.62 116 PRO A CA 1
ATOM 944 C C . PRO A 1 116 ? 21.366 10.935 6.963 1.00 67.62 116 PRO A C 1
ATOM 946 O O . PRO A 1 116 ? 22.389 11.144 7.6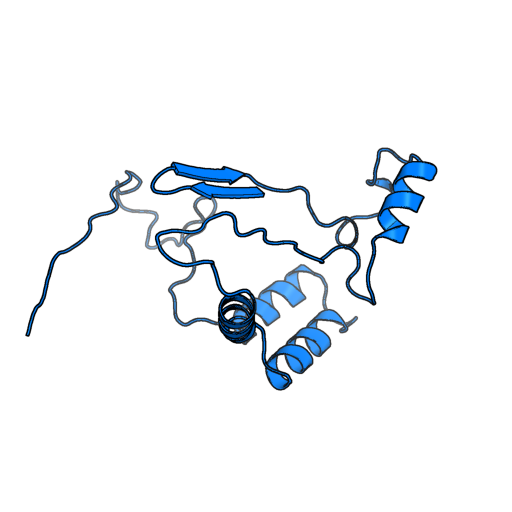15 1.00 67.62 116 PRO A O 1
ATOM 949 N N . LEU A 1 117 ? 21.391 10.289 5.793 1.00 69.38 117 LEU A N 1
ATOM 950 C CA . LEU A 1 117 ? 22.611 9.874 5.097 1.00 69.38 117 LEU A CA 1
ATOM 951 C C . LEU A 1 117 ? 23.124 10.941 4.122 1.00 69.38 117 LEU A C 1
ATOM 953 O O . LEU A 1 117 ? 24.301 10.906 3.761 1.00 69.38 117 LEU A O 1
ATOM 957 N N . ASN A 1 118 ? 22.275 11.894 3.730 1.00 70.00 118 ASN A N 1
ATOM 958 C CA . ASN A 1 118 ? 22.623 13.001 2.844 1.00 70.00 118 ASN A CA 1
ATOM 959 C C . ASN A 1 118 ? 21.867 14.293 3.225 1.00 70.00 118 ASN A C 1
ATOM 961 O O . ASN A 1 118 ? 21.006 14.760 2.473 1.00 70.00 118 ASN A O 1
ATOM 965 N N . PRO A 1 119 ? 22.146 14.874 4.407 1.00 69.12 119 PRO A N 1
ATOM 966 C CA . PRO A 1 119 ? 21.415 16.042 4.869 1.00 69.12 119 PRO A CA 1
ATOM 967 C C . PRO A 1 119 ? 21.753 17.269 4.004 1.00 69.12 119 PRO A C 1
ATOM 969 O O . PRO A 1 119 ? 22.904 17.424 3.587 1.00 69.12 119 PRO A O 1
ATOM 972 N N . PRO A 1 120 ? 20.791 18.181 3.766 1.00 67.75 120 PRO A N 1
ATOM 973 C CA . PRO A 1 120 ? 21.065 19.461 3.123 1.00 67.75 120 PRO A CA 1
ATOM 974 C C . PRO A 1 120 ? 22.209 20.196 3.832 1.00 67.75 120 PRO A C 1
ATOM 976 O O . PRO A 1 120 ? 22.231 20.258 5.060 1.00 67.75 120 PRO A O 1
ATOM 979 N N . GLU A 1 121 ? 23.125 20.809 3.075 1.00 65.06 121 GLU A N 1
ATOM 980 C CA . GLU A 1 121 ? 24.301 21.517 3.620 1.00 65.06 121 GLU A CA 1
ATOM 981 C C . GLU A 1 121 ? 23.927 22.550 4.703 1.00 65.06 121 GLU A C 1
ATOM 983 O O . GLU A 1 121 ? 24.652 22.730 5.676 1.00 65.06 121 GLU A O 1
ATOM 988 N N . ALA A 1 122 ? 22.745 23.168 4.587 1.00 62.62 122 ALA A N 1
ATOM 989 C CA . ALA A 1 122 ? 22.200 24.126 5.553 1.00 62.62 122 ALA A CA 1
ATOM 990 C C . ALA A 1 122 ? 21.888 23.539 6.948 1.00 62.62 122 ALA A C 1
ATOM 992 O O . ALA A 1 122 ? 21.664 24.301 7.886 1.00 62.62 122 ALA A O 1
ATOM 993 N N . LEU A 1 123 ? 21.851 22.210 7.084 1.00 57.47 123 LEU A N 1
ATOM 994 C CA . LEU A 1 123 ? 21.572 21.475 8.323 1.00 57.47 123 LEU A CA 1
ATOM 995 C C . LEU A 1 123 ? 22.790 20.694 8.842 1.00 57.47 123 LEU A C 1
ATOM 997 O O . LEU A 1 123 ? 22.707 20.067 9.896 1.00 57.47 123 LEU A O 1
ATOM 1001 N N . MET A 1 124 ? 23.917 20.724 8.120 1.00 56.16 124 MET A N 1
ATOM 1002 C CA . MET A 1 124 ? 25.162 20.062 8.531 1.00 56.16 124 MET A CA 1
ATOM 1003 C C . MET A 1 124 ? 25.872 20.788 9.683 1.00 56.16 124 MET A C 1
ATOM 1005 O O . MET A 1 124 ? 26.628 20.164 10.427 1.00 56.16 124 MET A O 1
ATOM 1009 N N . ASP A 1 125 ? 25.581 22.075 9.872 1.00 52.84 125 ASP A N 1
ATOM 1010 C CA . ASP A 1 125 ? 26.053 22.872 10.999 1.00 52.84 125 ASP A CA 1
ATOM 1011 C C . ASP A 1 125 ? 24.917 23.049 12.013 1.00 52.84 125 ASP A C 1
ATOM 1013 O O . ASP A 1 125 ? 24.103 23.956 11.873 1.00 52.84 125 ASP A O 1
ATOM 1017 N N . VAL A 1 126 ? 24.852 22.170 13.018 1.00 43.09 126 VAL A N 1
ATOM 1018 C CA . VAL A 1 126 ? 24.471 22.423 14.427 1.00 43.09 126 VAL A CA 1
ATOM 1019 C C . VAL A 1 126 ? 24.169 21.075 15.094 1.00 43.09 126 VAL A C 1
ATOM 1021 O O . VAL A 1 126 ? 23.559 20.177 14.523 1.00 43.09 126 VAL A O 1
ATOM 1024 N N . ASP A 1 127 ? 24.643 20.962 16.329 1.00 45.66 127 ASP A N 1
ATOM 1025 C CA . ASP A 1 127 ? 24.603 19.876 17.315 1.00 45.66 127 ASP A CA 1
ATOM 1026 C C . ASP A 1 127 ? 23.175 19.375 17.689 1.00 45.66 127 ASP A C 1
ATOM 1028 O O . ASP A 1 127 ? 22.826 19.229 18.858 1.00 45.66 127 ASP A O 1
ATOM 1032 N N . THR A 1 128 ? 22.298 19.157 16.702 1.00 44.59 128 THR A N 1
ATOM 1033 C CA . THR A 1 128 ? 20.842 18.956 16.865 1.00 44.59 128 THR A CA 1
ATOM 1034 C C . THR A 1 128 ? 20.345 17.540 16.574 1.00 44.59 128 THR A C 1
ATOM 1036 O O . THR A 1 128 ? 19.139 17.305 16.567 1.00 44.59 128 THR A O 1
A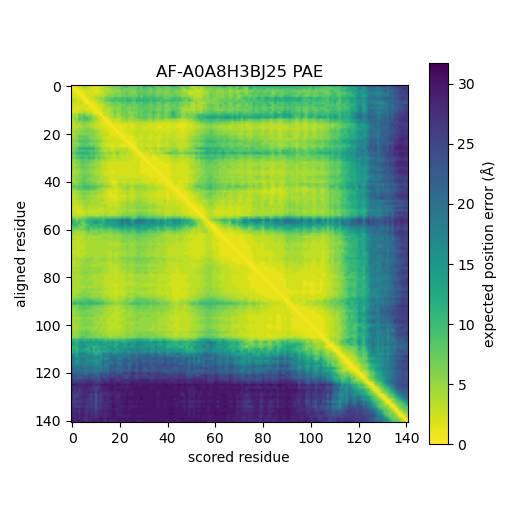TOM 1039 N N . LEU A 1 129 ? 21.232 16.551 16.427 1.00 44.44 129 LEU A N 1
ATOM 1040 C CA . LEU A 1 129 ? 20.840 15.148 16.208 1.00 44.44 129 LEU A CA 1
ATOM 1041 C C . LEU A 1 129 ? 20.355 14.421 17.488 1.00 44.44 129 LEU A C 1
ATOM 1043 O O . LEU A 1 129 ? 20.476 13.200 17.601 1.00 44.44 129 LEU A O 1
ATOM 1047 N N . HIS A 1 130 ? 19.804 15.146 18.472 1.00 40.66 130 HIS A N 1
ATOM 1048 C CA . HIS A 1 130 ? 19.182 14.557 19.660 1.00 40.66 130 HIS A CA 1
ATOM 1049 C C . HIS A 1 130 ? 17.661 14.749 19.649 1.00 40.66 130 HIS A C 1
ATOM 1051 O O . HIS A 1 130 ? 17.140 15.850 19.796 1.00 40.66 130 HIS A O 1
ATOM 1057 N N . HIS A 1 131 ? 16.982 13.611 19.509 1.00 50.81 131 HIS A N 1
ATOM 1058 C CA . HIS A 1 131 ? 15.575 13.334 19.776 1.00 50.81 131 HIS A CA 1
ATOM 1059 C C . HIS A 1 131 ? 14.888 14.302 20.755 1.00 50.81 131 HIS A C 1
ATOM 1061 O O . HIS A 1 131 ? 15.201 14.332 21.946 1.00 50.81 131 HIS A O 1
ATOM 1067 N N . GLY A 1 132 ? 13.852 14.990 20.272 1.00 26.52 132 GLY A N 1
ATOM 1068 C CA . GLY A 1 132 ? 12.945 15.770 21.104 1.00 26.52 132 GLY A CA 1
ATOM 1069 C C . GLY A 1 132 ? 11.662 16.125 20.363 1.00 26.52 132 GLY A C 1
ATOM 1070 O O . GLY A 1 132 ? 11.531 17.229 19.852 1.00 26.52 132 GLY A O 1
ATOM 1071 N N . HIS A 1 133 ? 10.695 15.204 20.323 1.00 36.00 133 HIS A N 1
ATOM 1072 C CA . HIS A 1 133 ? 9.312 15.569 20.017 1.00 36.00 133 HIS A CA 1
ATOM 1073 C C . HIS A 1 133 ? 8.780 16.426 21.173 1.00 36.00 133 HIS A C 1
ATOM 1075 O O . HIS A 1 133 ? 8.445 15.905 22.237 1.00 36.00 133 HIS A O 1
ATOM 1081 N N . THR A 1 134 ? 8.725 17.744 20.989 1.00 26.03 134 THR A N 1
ATOM 1082 C CA . THR A 1 134 ? 8.053 18.657 21.915 1.00 26.03 134 THR A CA 1
ATOM 1083 C C . THR A 1 134 ? 6.668 18.992 21.369 1.00 26.03 134 THR A C 1
ATOM 1085 O O . THR A 1 134 ? 6.512 19.652 20.346 1.00 26.03 134 THR A O 1
ATOM 1088 N N . HIS A 1 135 ? 5.630 18.514 22.059 1.00 37.09 135 HIS A N 1
ATOM 1089 C CA . HIS A 1 135 ? 4.274 19.025 21.881 1.00 37.09 135 HIS A CA 1
ATOM 1090 C C . HIS A 1 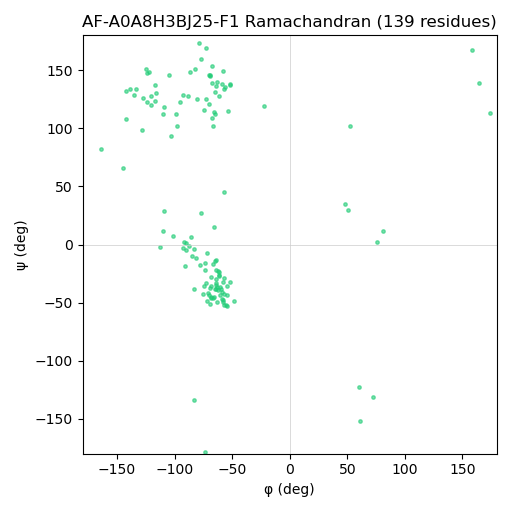135 ? 4.216 20.439 22.465 1.00 37.09 135 HIS A C 1
ATOM 1092 O O . HIS A 1 135 ? 4.472 20.612 23.657 1.00 37.09 135 HIS A O 1
ATOM 1098 N N . SER A 1 136 ? 3.867 21.441 21.659 1.00 33.03 136 SER A N 1
ATOM 1099 C CA . SER A 1 136 ? 3.444 22.738 22.185 1.00 33.03 136 SER A CA 1
ATOM 1100 C C . SER A 1 136 ? 1.921 22.771 22.333 1.00 33.03 136 SER A C 1
ATOM 1102 O O . SER A 1 136 ? 1.154 22.380 21.453 1.00 33.03 136 SER A O 1
ATOM 1104 N N . GLU A 1 137 ? 1.513 23.156 23.538 1.00 32.38 137 GLU A N 1
ATOM 1105 C CA . GLU A 1 137 ? 0.158 23.148 24.065 1.00 32.38 137 GLU A CA 1
ATOM 1106 C C . GLU A 1 137 ? -0.759 24.198 23.417 1.00 32.38 137 GLU A C 1
ATOM 1108 O O . GLU A 1 137 ? -0.360 25.324 23.146 1.00 32.38 137 GLU A O 1
ATOM 1113 N N . GLY A 1 138 ? -2.037 23.832 23.292 1.00 35.22 138 GLY A N 1
ATOM 1114 C CA . GLY A 1 138 ? -3.173 24.639 23.745 1.00 35.22 138 GLY A CA 1
ATOM 1115 C C . GLY A 1 138 ? -3.288 26.103 23.301 1.00 35.22 138 GLY A C 1
ATOM 1116 O O . GLY A 1 138 ? -2.808 27.009 23.972 1.00 35.22 138 GLY A O 1
ATOM 1117 N N . GLY A 1 139 ? -4.156 26.342 22.316 1.00 27.95 139 GLY A N 1
ATOM 1118 C CA . GLY A 1 139 ? -4.889 27.602 22.157 1.00 27.95 139 GLY A CA 1
ATOM 1119 C C . GLY A 1 139 ? -6.383 27.318 22.012 1.00 27.95 139 GLY A C 1
ATOM 1120 O O . GLY A 1 139 ? -6.840 26.925 20.944 1.00 27.95 139 GLY A O 1
ATOM 1121 N N . ARG A 1 140 ? -7.133 27.445 23.111 1.00 35.69 140 ARG A N 1
ATOM 1122 C CA . ARG A 1 140 ? -8.601 27.357 23.172 1.00 35.69 140 ARG A CA 1
ATOM 1123 C C . ARG A 1 140 ? -9.232 28.730 22.884 1.00 35.69 140 ARG A C 1
ATOM 1125 O O . ARG A 1 140 ? -8.722 29.719 23.398 1.00 35.69 140 ARG A O 1
ATOM 1132 N N . HIS A 1 141 ? -10.423 28.671 22.275 1.00 35.53 141 HIS A N 1
ATOM 1133 C CA . HIS A 1 141 ? -11.471 29.698 22.115 1.00 35.53 141 HIS A CA 1
ATOM 1134 C C . HIS A 1 141 ? -11.278 30.785 21.055 1.00 35.53 141 HIS A C 1
ATOM 1136 O O . HIS A 1 141 ? -10.305 31.558 21.136 1.00 35.53 141 HIS A O 1
#

Organism: NCBI:txid456999

Radius of gyration: 20.9 Å; Cα contacts (8 Å, |Δi|>4): 55; chains: 1; bounding box: 47×54×46 Å